Protein AF-A0A8T7FRT5-F1 (afdb_monomer)

Structure (mmCIF, N/CA/C/O backbone):
data_AF-A0A8T7FRT5-F1
#
_entry.id   AF-A0A8T7FRT5-F1
#
loop_
_atom_site.group_PDB
_atom_site.id
_atom_site.type_symbol
_atom_site.label_atom_id
_atom_site.label_alt_id
_atom_site.label_comp_id
_atom_site.label_asym_id
_atom_site.label_entity_id
_atom_site.label_seq_id
_atom_site.pdbx_PDB_ins_code
_atom_site.Cartn_x
_atom_site.Cartn_y
_atom_site.Cartn_z
_atom_site.occupancy
_atom_site.B_iso_or_equiv
_atom_site.auth_seq_id
_atom_site.auth_comp_id
_atom_site.auth_asym_id
_atom_site.auth_atom_id
_atom_site.pdbx_PDB_model_num
ATOM 1 N N . MET A 1 1 ? -1.775 10.132 24.425 1.00 54.16 1 MET A N 1
ATOM 2 C CA . MET A 1 1 ? -1.730 9.719 23.001 1.00 54.16 1 MET A CA 1
ATOM 3 C C . MET A 1 1 ? -1.359 8.247 22.867 1.00 54.16 1 MET A C 1
ATOM 5 O O . MET A 1 1 ? -2.049 7.553 22.145 1.00 54.16 1 MET A O 1
ATOM 9 N N . VAL A 1 2 ? -0.356 7.733 23.594 1.00 47.12 2 VAL A N 1
ATOM 10 C CA . VAL A 1 2 ? -0.276 6.289 23.901 1.00 47.12 2 VAL A CA 1
ATOM 11 C C . VAL A 1 2 ? -1.025 6.067 25.217 1.00 47.12 2 VAL A C 1
ATOM 13 O O . VAL A 1 2 ? -0.644 6.674 26.216 1.00 47.12 2 VAL A O 1
ATOM 16 N N . GLY A 1 3 ? -2.120 5.300 25.198 1.00 63.62 3 GLY A N 1
ATOM 17 C CA . GLY A 1 3 ? -2.920 4.982 26.395 1.00 63.62 3 GLY A CA 1
ATOM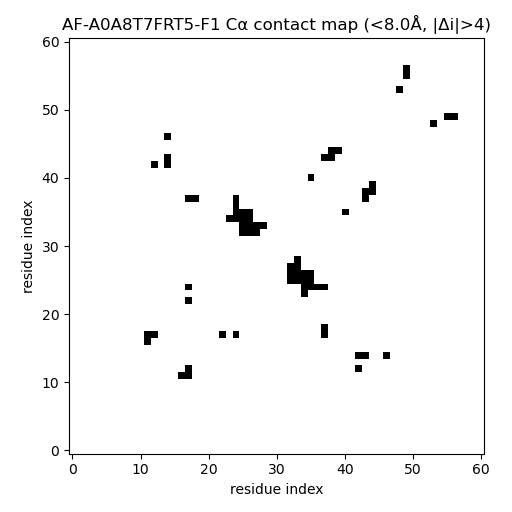 18 C C . GLY A 1 3 ? -4.443 5.133 26.267 1.00 63.62 3 GLY A C 1
ATOM 19 O O . GLY A 1 3 ? -5.145 4.760 27.196 1.00 63.62 3 GLY A O 1
ATOM 20 N N . GLU A 1 4 ? -4.957 5.631 25.140 1.00 63.22 4 GLU A N 1
ATOM 21 C CA . GLU A 1 4 ? -6.397 5.653 24.839 1.00 63.22 4 GLU A CA 1
ATOM 22 C C . GLU A 1 4 ? -6.655 4.813 23.583 1.00 63.22 4 GLU A C 1
ATOM 24 O O . GLU A 1 4 ? -5.809 4.792 22.685 1.00 63.22 4 GLU A O 1
ATOM 29 N N . GLU A 1 5 ? -7.781 4.093 23.531 1.00 79.19 5 GLU A N 1
ATOM 30 C CA . GLU A 1 5 ? -8.214 3.350 22.341 1.00 79.19 5 GLU A CA 1
ATOM 31 C C . GLU A 1 5 ? -8.358 4.318 21.159 1.00 79.19 5 GLU A C 1
ATOM 33 O O . GLU A 1 5 ? -9.348 5.034 21.030 1.00 79.19 5 GLU A O 1
ATOM 38 N N . ALA A 1 6 ? -7.335 4.368 20.307 1.00 85.50 6 ALA A N 1
ATOM 39 C CA . ALA A 1 6 ? -7.266 5.282 19.180 1.00 85.50 6 ALA A CA 1
ATOM 40 C C . ALA A 1 6 ? -7.228 4.507 17.864 1.00 85.50 6 ALA A C 1
ATOM 42 O O . ALA A 1 6 ? -6.539 3.495 17.730 1.00 85.50 6 ALA A O 1
ATOM 43 N N . GLN A 1 7 ? -7.945 5.028 16.873 1.00 90.12 7 GLN A N 1
ATOM 44 C CA . GLN A 1 7 ? -7.896 4.563 15.493 1.00 90.12 7 GLN A CA 1
ATOM 45 C C . GLN A 1 7 ? -7.251 5.646 14.630 1.00 90.12 7 GLN A C 1
ATOM 47 O O . GLN A 1 7 ? -7.549 6.831 14.781 1.00 90.12 7 GLN A O 1
ATOM 52 N N . PHE A 1 8 ? -6.367 5.237 13.720 1.00 92.25 8 PHE A N 1
ATOM 53 C CA . PHE A 1 8 ? -5.669 6.140 12.810 1.00 92.25 8 PHE A CA 1
ATOM 54 C C . PHE A 1 8 ? -6.103 5.873 11.372 1.00 92.25 8 PHE A C 1
ATOM 56 O O . PHE A 1 8 ? -6.113 4.729 10.924 1.00 92.25 8 PHE A O 1
ATOM 63 N N . VAL A 1 9 ? -6.402 6.945 10.640 1.00 95.19 9 VAL A N 1
ATOM 64 C CA . VAL A 1 9 ? -6.593 6.913 9.187 1.00 95.19 9 VAL A CA 1
ATOM 65 C C . VAL A 1 9 ? -5.421 7.652 8.558 1.00 95.19 9 VAL A C 1
ATOM 67 O O . VAL A 1 9 ? -5.200 8.828 8.841 1.00 95.19 9 VAL A O 1
ATOM 70 N N . ILE A 1 10 ? -4.646 6.953 7.730 1.00 95.75 10 ILE A N 1
ATOM 71 C CA . ILE A 1 10 ? -3.425 7.479 7.113 1.00 95.75 10 ILE A CA 1
ATOM 72 C C . ILE A 1 10 ? -3.563 7.359 5.595 1.00 95.75 10 ILE A C 1
ATOM 74 O O . ILE A 1 10 ? -3.657 6.256 5.065 1.00 95.75 10 ILE A O 1
ATOM 78 N N . ALA A 1 11 ? -3.538 8.490 4.888 1.00 96.00 11 ALA A N 1
ATOM 79 C CA . ALA A 1 11 ? -3.421 8.517 3.432 1.00 96.00 11 ALA A CA 1
ATOM 80 C C . ALA A 1 11 ? -1.934 8.537 3.053 1.00 96.00 11 ALA A C 1
ATOM 82 O O . ALA A 1 11 ? -1.221 9.494 3.358 1.00 96.00 11 ALA A O 1
ATOM 83 N N . THR A 1 12 ? -1.440 7.468 2.432 1.00 94.62 12 THR A N 1
ATOM 84 C CA . THR A 1 12 ? -0.020 7.341 2.085 1.00 94.62 12 THR A CA 1
ATOM 85 C C . THR A 1 12 ? 0.191 6.449 0.867 1.00 94.62 12 THR A C 1
ATOM 87 O O . THR A 1 12 ? -0.573 5.519 0.629 1.00 94.62 12 THR A O 1
ATOM 90 N N . HIS A 1 13 ? 1.264 6.719 0.124 1.00 92.44 13 HIS A N 1
ATOM 91 C CA . HIS A 1 13 ? 1.804 5.827 -0.908 1.00 92.44 13 HIS A CA 1
ATOM 92 C C . HIS A 1 13 ? 3.065 5.089 -0.440 1.00 92.44 13 HIS A C 1
ATOM 94 O O . HIS A 1 13 ? 3.655 4.342 -1.213 1.00 92.44 13 HIS A O 1
ATOM 100 N N . SER A 1 14 ? 3.518 5.315 0.801 1.00 93.19 14 SER A N 1
ATOM 101 C CA . SER A 1 14 ? 4.730 4.687 1.332 1.00 93.19 14 SER A CA 1
ATOM 102 C C . SER A 1 14 ? 4.504 3.187 1.545 1.00 93.19 14 SER A C 1
ATOM 104 O O . SER A 1 14 ? 3.715 2.826 2.426 1.00 93.19 14 SER A O 1
ATOM 106 N N . PRO A 1 15 ? 5.231 2.300 0.834 1.00 92.31 15 PRO A N 1
ATOM 107 C CA . PRO A 1 15 ? 5.126 0.856 1.044 1.00 92.31 15 PRO A CA 1
ATOM 108 C C . PRO A 1 15 ? 5.450 0.456 2.489 1.00 92.31 15 PRO A C 1
ATOM 110 O O . PRO A 1 15 ? 4.854 -0.462 3.036 1.00 92.31 15 PRO A O 1
ATOM 113 N N . ILE A 1 16 ? 6.346 1.198 3.147 1.00 92.69 16 ILE A N 1
ATOM 114 C CA . ILE A 1 16 ? 6.753 0.934 4.531 1.00 92.69 16 ILE A CA 1
ATOM 115 C C . ILE A 1 16 ? 5.571 1.089 5.493 1.00 92.69 16 ILE A C 1
ATOM 117 O O . ILE A 1 16 ? 5.374 0.247 6.364 1.00 92.69 16 ILE A O 1
ATOM 121 N N . LEU A 1 17 ? 4.774 2.151 5.339 1.00 94.12 17 LEU A N 1
ATOM 122 C CA . LEU A 1 17 ? 3.608 2.376 6.199 1.00 94.12 17 LEU A CA 1
ATOM 123 C C . LEU A 1 17 ? 2.452 1.437 5.846 1.00 94.12 17 LEU A C 1
ATOM 125 O O . LEU A 1 17 ? 1.754 0.966 6.737 1.00 94.12 17 LEU A O 1
ATOM 129 N N . LEU A 1 18 ? 2.277 1.125 4.561 1.00 95.12 18 LEU A N 1
ATOM 130 C CA . LEU A 1 18 ? 1.262 0.177 4.094 1.00 95.12 18 LEU A CA 1
ATOM 131 C C . LEU A 1 18 ? 1.526 -1.260 4.572 1.00 95.12 18 LEU A C 1
ATOM 133 O O . LEU A 1 18 ? 0.595 -2.052 4.656 1.00 95.12 18 LEU A O 1
ATOM 137 N N . ALA A 1 19 ? 2.770 -1.589 4.930 1.00 94.62 19 ALA A N 1
ATOM 138 C CA . ALA A 1 19 ? 3.144 -2.875 5.512 1.00 94.62 19 ALA A CA 1
ATOM 139 C C . ALA A 1 19 ? 2.848 -2.986 7.024 1.00 94.62 19 ALA A C 1
ATOM 141 O O . ALA A 1 19 ? 3.254 -3.970 7.648 1.00 94.62 19 ALA A O 1
ATOM 142 N N . PHE A 1 20 ? 2.185 -1.995 7.638 1.00 95.44 20 PHE A N 1
ATOM 143 C CA . PHE A 1 20 ? 1.905 -2.022 9.073 1.00 95.44 20 PHE A CA 1
ATOM 144 C C . PHE A 1 20 ? 1.068 -3.263 9.451 1.00 95.44 20 PHE A C 1
ATOM 146 O O . PHE A 1 20 ? 0.019 -3.506 8.845 1.00 95.44 20 PHE A O 1
ATOM 153 N N . PRO A 1 21 ? 1.495 -4.064 10.447 1.00 93.69 21 PRO A N 1
ATOM 154 C CA . PRO A 1 21 ? 0.807 -5.301 10.798 1.00 93.69 21 PRO A CA 1
ATOM 155 C C . PRO A 1 21 ? -0.660 -5.078 11.172 1.00 93.69 21 PRO A C 1
ATOM 157 O O . PRO A 1 21 ? -0.976 -4.258 12.030 1.00 93.69 21 PRO A O 1
ATOM 160 N N . GLY A 1 22 ? -1.557 -5.839 10.542 1.00 92.75 22 GLY A N 1
ATOM 161 C CA . GLY A 1 22 ? -2.996 -5.761 10.806 1.00 92.75 22 GLY A CA 1
ATOM 162 C C . GLY A 1 22 ? -3.686 -4.511 10.252 1.00 92.75 22 GLY A C 1
ATOM 163 O O . GLY A 1 22 ? -4.862 -4.309 10.542 1.00 92.75 22 GLY A O 1
ATOM 164 N N . ALA A 1 23 ? -2.998 -3.680 9.462 1.00 95.44 23 ALA A N 1
ATOM 165 C CA . ALA A 1 23 ? -3.631 -2.545 8.807 1.00 95.44 23 ALA A CA 1
ATOM 166 C C . ALA A 1 23 ? -4.655 -3.005 7.760 1.00 95.44 23 ALA A C 1
ATOM 168 O O . ALA A 1 23 ? -4.374 -3.873 6.931 1.00 95.44 23 ALA A O 1
ATOM 169 N N . GLN A 1 24 ? -5.823 -2.366 7.767 1.00 97.00 24 GLN A N 1
ATOM 170 C CA . GLN A 1 24 ? -6.754 -2.421 6.648 1.00 97.00 24 GLN A CA 1
ATOM 171 C C . GLN A 1 24 ? -6.278 -1.434 5.580 1.00 97.00 24 GLN A C 1
ATOM 173 O O . GLN A 1 24 ? -6.100 -0.247 5.858 1.00 97.00 24 GLN A O 1
ATOM 178 N N . ILE A 1 25 ? -6.067 -1.918 4.358 1.00 97.31 25 ILE A N 1
ATOM 179 C CA . ILE A 1 25 ? -5.590 -1.089 3.252 1.00 97.31 25 ILE A CA 1
ATOM 180 C C . ILE A 1 25 ? -6.763 -0.792 2.326 1.00 97.31 25 ILE A C 1
ATOM 182 O O . ILE A 1 25 ? -7.354 -1.698 1.741 1.00 97.31 25 ILE A O 1
ATOM 186 N N . LEU A 1 26 ? -7.074 0.494 2.178 1.00 96.88 26 LEU A N 1
ATOM 187 C CA . LEU A 1 26 ? -8.125 0.984 1.295 1.00 96.88 26 LEU A CA 1
ATOM 188 C C . LEU A 1 26 ? -7.502 1.711 0.104 1.00 96.88 26 LEU A C 1
ATOM 190 O O . LEU A 1 26 ? -6.768 2.686 0.270 1.00 96.88 26 LEU A O 1
ATOM 194 N N . GLN A 1 27 ? -7.816 1.249 -1.101 1.00 95.81 27 GLN A N 1
ATOM 195 C CA . GLN A 1 27 ? -7.392 1.858 -2.351 1.00 95.81 27 GLN A CA 1
ATOM 196 C C . GLN A 1 27 ? -8.536 2.660 -2.966 1.00 95.81 27 GLN A C 1
ATOM 198 O O . GLN A 1 27 ? -9.664 2.182 -3.089 1.00 95.81 27 GLN A O 1
ATOM 203 N N . PHE A 1 28 ? -8.213 3.876 -3.393 1.00 94.12 28 PHE A N 1
ATOM 204 C CA . PHE A 1 28 ? -9.089 4.730 -4.180 1.00 94.12 28 PHE A CA 1
ATOM 205 C C . PHE A 1 28 ? -8.790 4.46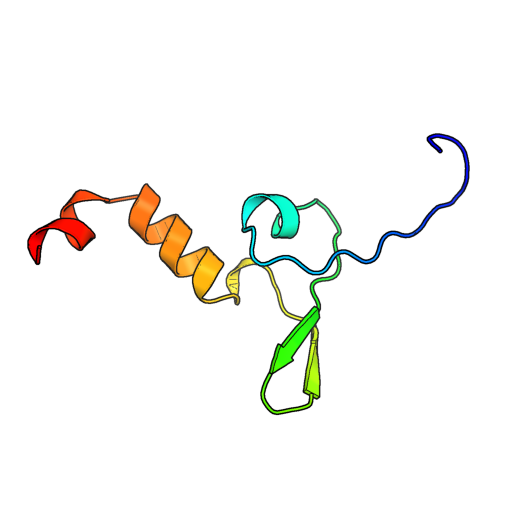3 -5.653 1.00 94.12 28 PHE A C 1
ATOM 207 O O . PHE A 1 28 ? -7.696 4.769 -6.126 1.00 94.12 28 PHE A O 1
ATOM 214 N N . GLN A 1 29 ? -9.739 3.867 -6.368 1.00 90.88 29 GLN A N 1
ATOM 215 C CA . GLN A 1 29 ? -9.583 3.531 -7.780 1.00 90.88 29 GLN A CA 1
ATOM 216 C C . GLN A 1 29 ? -10.935 3.617 -8.491 1.00 90.88 29 GLN A C 1
ATOM 218 O O . GLN A 1 29 ? -11.947 3.156 -7.968 1.00 90.88 29 GLN A O 1
ATOM 223 N N . ASP A 1 30 ? -10.952 4.227 -9.678 1.00 92.88 30 ASP A N 1
ATOM 224 C CA . ASP A 1 30 ? -12.140 4.352 -10.539 1.00 92.88 30 ASP A CA 1
ATOM 225 C C . ASP A 1 30 ? -13.366 4.969 -9.836 1.00 92.88 30 ASP A C 1
ATOM 227 O O . ASP A 1 30 ? -14.506 4.562 -10.049 1.00 92.88 30 ASP A O 1
ATOM 231 N N . GLY A 1 31 ? -13.133 5.943 -8.950 1.00 94.81 31 GLY A N 1
ATOM 232 C CA . GLY A 1 31 ? -14.194 6.594 -8.174 1.00 94.81 31 GLY A CA 1
ATOM 233 C C . GLY A 1 31 ? -14.799 5.729 -7.060 1.00 94.81 31 GLY A C 1
ATOM 234 O O . GLY A 1 31 ? -15.774 6.144 -6.438 1.00 94.81 31 GLY A O 1
ATOM 235 N N . ALA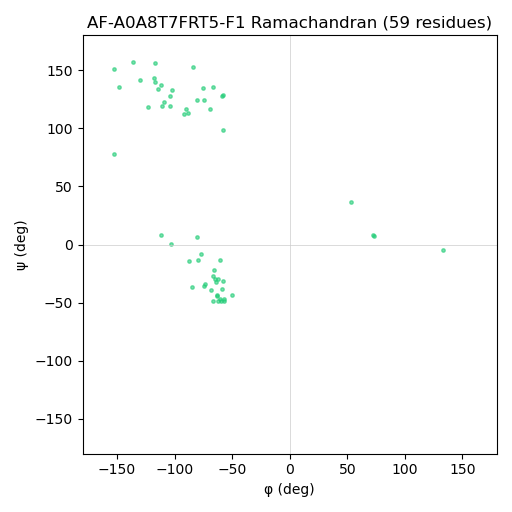 A 1 32 ? -14.226 4.557 -6.781 1.00 95.38 3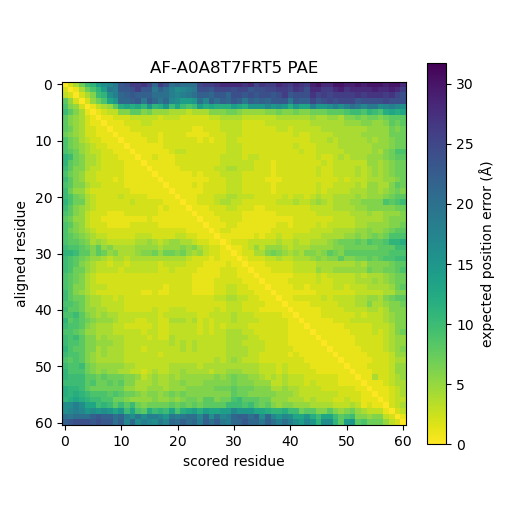2 ALA A N 1
ATOM 236 C CA . ALA A 1 32 ? -14.628 3.666 -5.700 1.00 95.38 32 ALA A CA 1
ATOM 237 C C . ALA A 1 32 ? -13.498 3.480 -4.675 1.00 95.38 32 ALA A C 1
ATOM 239 O O . ALA A 1 32 ? -12.315 3.630 -4.983 1.00 95.38 32 ALA A O 1
ATOM 240 N N . ILE A 1 33 ? -13.880 3.118 -3.449 1.00 96.25 33 ILE A N 1
ATOM 241 C CA . ILE A 1 33 ? -12.952 2.679 -2.404 1.00 96.25 33 ILE A CA 1
ATOM 242 C C . ILE A 1 33 ? -13.066 1.163 -2.301 1.00 96.25 33 ILE A C 1
ATOM 244 O O . ILE A 1 33 ? -14.172 0.632 -2.176 1.00 96.25 33 ILE A O 1
ATOM 248 N N . ARG A 1 34 ? -11.934 0.464 -2.371 1.00 95.88 34 ARG A N 1
ATOM 249 C CA . ARG A 1 34 ? -11.870 -0.995 -2.250 1.00 95.88 34 ARG A CA 1
ATOM 250 C C . ARG A 1 34 ? -10.808 -1.387 -1.243 1.00 95.88 34 ARG A C 1
ATOM 252 O O . ARG A 1 34 ? -9.748 -0.772 -1.189 1.00 95.88 34 ARG A O 1
ATOM 259 N N . GLU A 1 35 ? -11.095 -2.419 -0.466 1.00 96.62 35 GLU A N 1
ATOM 260 C CA . GLU A 1 35 ? -10.071 -3.057 0.349 1.00 96.62 35 GLU A CA 1
ATOM 261 C C . GLU A 1 35 ? -9.175 -3.918 -0.539 1.00 96.62 35 GLU A C 1
ATOM 263 O O . GLU A 1 35 ? -9.668 -4.646 -1.404 1.00 96.62 35 GLU A O 1
ATOM 268 N N . VAL A 1 36 ? -7.867 -3.810 -0.334 1.00 96.50 36 VAL A N 1
ATOM 269 C CA . VAL A 1 36 ? -6.854 -4.543 -1.097 1.00 96.50 36 VAL A CA 1
ATOM 270 C C . VAL A 1 36 ? -5.787 -5.090 -0.165 1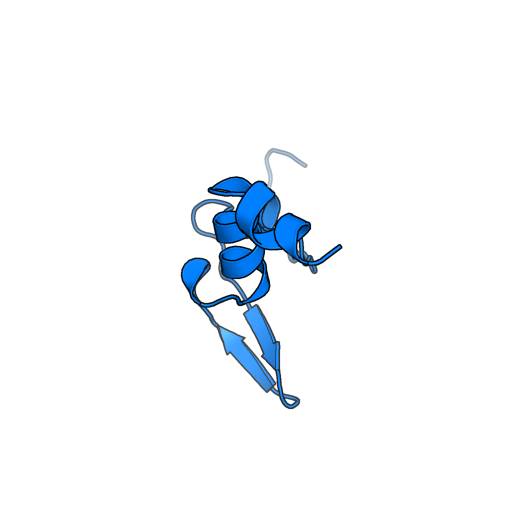.00 96.50 36 VAL A C 1
ATOM 272 O O . VAL A 1 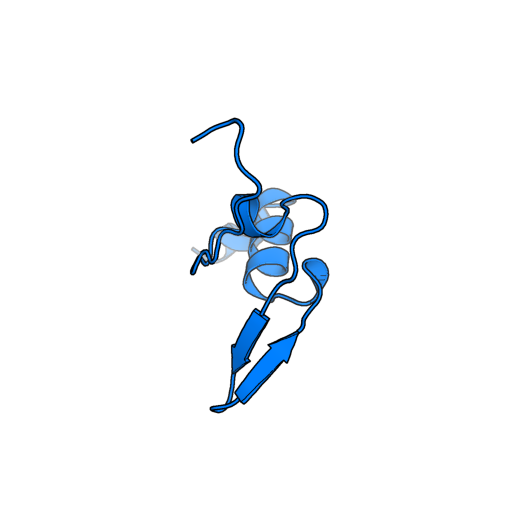36 ? -5.569 -4.585 0.934 1.00 96.50 36 VAL A O 1
ATOM 275 N N . LYS A 1 37 ? -5.082 -6.129 -0.598 1.00 96.38 37 LYS A N 1
ATOM 276 C CA . LYS A 1 37 ? -3.923 -6.650 0.127 1.00 96.38 37 LYS A CA 1
ATOM 277 C C . LYS A 1 37 ? -2.677 -5.859 -0.239 1.00 96.38 37 LYS A C 1
ATOM 279 O O . LYS A 1 37 ? -2.517 -5.399 -1.364 1.00 96.38 37 LYS A O 1
ATOM 284 N N . TYR A 1 38 ? -1.723 -5.811 0.686 1.00 95.50 38 TYR A N 1
ATOM 285 C CA . TYR A 1 38 ? -0.432 -5.150 0.480 1.00 95.50 38 TYR A CA 1
ATOM 286 C C . TYR A 1 38 ? 0.267 -5.574 -0.827 1.00 95.50 38 TYR A C 1
ATOM 288 O O . TYR A 1 38 ? 0.736 -4.735 -1.588 1.00 95.50 38 TYR A O 1
ATOM 296 N N . ASN A 1 39 ? 0.264 -6.876 -1.134 1.00 93.06 39 ASN A N 1
ATOM 297 C CA . ASN A 1 39 ? 0.914 -7.432 -2.328 1.00 93.06 39 ASN A CA 1
ATOM 298 C C . ASN A 1 39 ? 0.132 -7.208 -3.640 1.00 93.06 39 ASN A C 1
ATOM 300 O O . ASN A 1 39 ? 0.641 -7.528 -4.713 1.00 93.06 39 ASN A O 1
ATOM 304 N N . GLU A 1 40 ? -1.097 -6.695 -3.575 1.00 93.88 40 GLU A N 1
ATOM 305 C CA . GLU A 1 40 ? -1.909 -6.365 -4.757 1.00 93.88 40 GLU A CA 1
ATOM 306 C C . GLU A 1 40 ? -1.622 -4.940 -5.256 1.00 93.88 40 GLU A C 1
ATOM 308 O O . GLU A 1 40 ? -1.952 -4.597 -6.389 1.00 93.88 40 GLU A O 1
ATOM 313 N N . LEU A 1 41 ? -0.956 -4.116 -4.441 1.00 93.81 41 LEU A N 1
ATOM 314 C CA . LEU A 1 41 ? -0.598 -2.749 -4.794 1.00 93.81 41 LEU A CA 1
ATOM 315 C C . L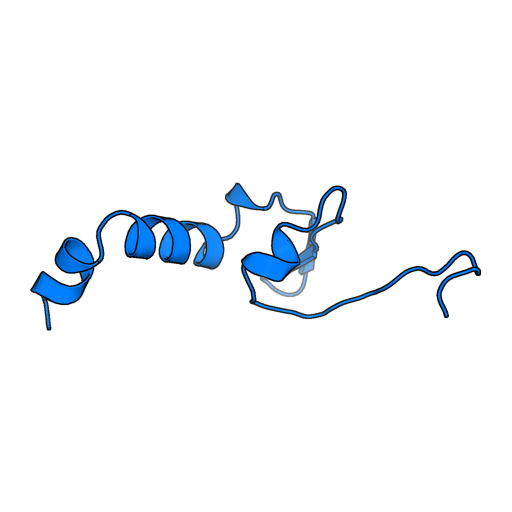EU A 1 41 ? 0.571 -2.712 -5.787 1.00 93.81 41 LEU A C 1
ATOM 317 O O . LEU A 1 41 ? 1.671 -3.196 -5.517 1.00 93.81 41 LEU A O 1
ATOM 321 N N . GLU A 1 42 ? 0.356 -2.050 -6.922 1.00 90.44 42 GLU A N 1
ATOM 322 C CA . GLU A 1 42 ? 1.355 -1.926 -7.990 1.00 90.44 42 GLU A CA 1
ATOM 323 C C . GLU A 1 42 ? 2.667 -1.298 -7.502 1.00 90.44 42 GLU A C 1
ATOM 325 O O . GLU A 1 42 ? 3.740 -1.855 -7.716 1.00 90.44 42 GLU A O 1
ATOM 330 N N . HIS A 1 43 ? 2.596 -0.174 -6.786 1.00 90.31 43 HIS A N 1
ATOM 331 C CA . HIS A 1 43 ? 3.781 0.538 -6.299 1.00 90.31 43 HIS A CA 1
ATOM 332 C C . HIS A 1 43 ? 4.560 -0.257 -5.242 1.00 90.31 43 HIS A C 1
ATOM 334 O O . HIS A 1 43 ? 5.776 -0.100 -5.135 1.00 90.31 43 HIS A O 1
ATOM 340 N N . VAL A 1 44 ? 3.893 -1.137 -4.489 1.00 93.31 44 VAL A N 1
ATOM 341 C CA . VAL A 1 44 ? 4.559 -2.080 -3.581 1.00 93.31 44 VAL A CA 1
ATOM 342 C 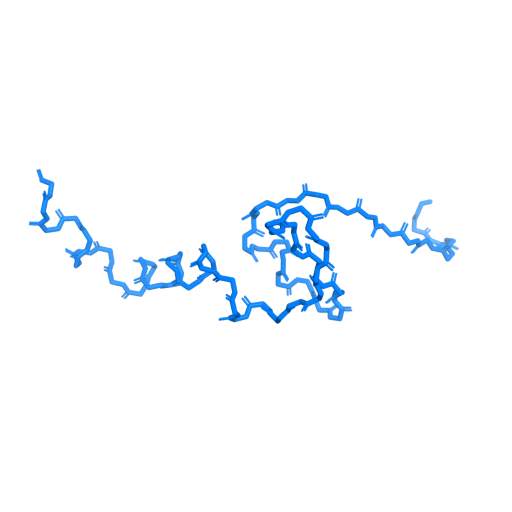C . VAL A 1 44 ? 5.364 -3.093 -4.387 1.00 93.31 44 VAL A C 1
ATOM 344 O O . VAL A 1 44 ? 6.541 -3.310 -4.102 1.00 93.31 44 VAL A O 1
ATOM 347 N N . ASN A 1 45 ? 4.746 -3.679 -5.414 1.00 92.12 45 ASN A N 1
ATOM 348 C CA . ASN A 1 45 ? 5.396 -4.653 -6.284 1.00 92.12 45 ASN A CA 1
ATOM 349 C C . ASN A 1 45 ? 6.581 -4.031 -7.031 1.00 92.12 45 ASN A C 1
ATOM 351 O O . ASN A 1 45 ? 7.688 -4.552 -6.945 1.00 92.12 45 ASN A O 1
ATOM 355 N N . LEU A 1 46 ? 6.383 -2.864 -7.646 1.00 91.06 46 LEU A N 1
ATOM 356 C CA . LEU A 1 46 ? 7.431 -2.119 -8.342 1.00 91.06 46 LEU A CA 1
ATOM 357 C C . LEU A 1 46 ? 8.614 -1.797 -7.422 1.00 91.06 46 LEU A C 1
ATOM 359 O O . LEU A 1 46 ? 9.765 -2.020 -7.786 1.00 91.06 46 LEU A O 1
ATOM 363 N N . THR A 1 47 ? 8.334 -1.296 -6.215 1.00 90.69 47 THR A N 1
ATOM 364 C CA . THR A 1 47 ? 9.381 -0.961 -5.240 1.00 90.69 47 THR A CA 1
ATOM 365 C C . THR A 1 47 ? 10.150 -2.208 -4.813 1.00 90.69 47 THR A C 1
ATOM 367 O O . THR A 1 47 ? 11.377 -2.181 -4.750 1.00 90.69 47 THR A O 1
ATOM 370 N N . ARG A 1 48 ? 9.453 -3.318 -4.543 1.00 91.75 48 ARG A N 1
ATOM 371 C CA . ARG A 1 48 ? 10.087 -4.594 -4.193 1.00 91.75 48 ARG A CA 1
ATOM 372 C C . ARG A 1 48 ? 10.992 -5.091 -5.318 1.00 91.75 48 ARG A C 1
ATOM 374 O O . ARG A 1 48 ? 12.124 -5.483 -5.048 1.00 91.75 48 ARG A O 1
ATOM 381 N N . ASP A 1 49 ? 10.505 -5.064 -6.551 1.00 92.12 49 ASP A N 1
ATOM 382 C CA . ASP A 1 49 ? 11.236 -5.575 -7.707 1.00 92.12 49 ASP A CA 1
ATOM 383 C C . ASP A 1 49 ? 12.465 -4.700 -8.011 1.00 92.12 49 ASP A C 1
ATOM 385 O O . ASP A 1 49 ? 13.551 -5.226 -8.265 1.00 92.12 49 ASP A O 1
ATOM 389 N N . PHE A 1 50 ? 12.338 -3.373 -7.876 1.00 92.12 50 PHE A N 1
ATOM 390 C CA . PHE A 1 50 ? 13.465 -2.442 -7.959 1.00 92.12 50 PHE A CA 1
ATOM 391 C C . PHE A 1 50 ? 14.521 -2.730 -6.889 1.00 92.12 50 PHE A C 1
ATOM 393 O O . PHE A 1 50 ? 15.699 -2.842 -7.210 1.00 92.12 50 PHE A O 1
ATOM 400 N N . LEU A 1 51 ? 14.119 -2.896 -5.624 1.00 92.56 51 LEU A N 1
ATOM 401 C CA . LEU A 1 51 ? 15.049 -3.203 -4.532 1.00 92.56 51 LEU A CA 1
ATOM 402 C C . LEU A 1 51 ? 15.728 -4.570 -4.701 1.00 92.56 51 LEU A C 1
ATOM 404 O O . LEU A 1 51 ? 16.859 -4.744 -4.253 1.00 92.56 51 LEU A O 1
ATOM 408 N N . ALA A 1 52 ? 15.061 -5.532 -5.344 1.00 94.88 52 ALA A N 1
ATOM 409 C CA . ALA A 1 52 ? 15.618 -6.853 -5.611 1.00 94.88 52 ALA A CA 1
ATOM 410 C C . ALA A 1 52 ? 16.681 -6.844 -6.723 1.00 94.88 52 ALA A C 1
ATOM 412 O O . ALA A 1 52 ? 17.624 -7.634 -6.668 1.00 94.88 52 ALA A O 1
ATOM 413 N N . ASN A 1 53 ? 16.539 -5.982 -7.736 1.00 94.81 53 ASN A N 1
ATOM 414 C CA . ASN A 1 53 ? 17.497 -5.876 -8.839 1.00 94.81 53 ASN A CA 1
ATOM 415 C C . ASN A 1 53 ? 17.512 -4.466 -9.464 1.00 94.81 53 ASN A C 1
ATOM 417 O O . ASN A 1 53 ? 16.973 -4.279 -10.559 1.00 94.81 53 ASN A O 1
ATOM 421 N N . PRO A 1 54 ? 18.160 -3.478 -8.820 1.00 94.06 54 PRO A N 1
ATOM 422 C CA . PRO A 1 54 ? 18.189 -2.104 -9.323 1.00 94.06 54 PRO A CA 1
ATOM 423 C C . PRO A 1 54 ? 18.799 -1.999 -10.728 1.00 94.06 54 PRO A C 1
ATOM 425 O O . PRO A 1 54 ? 18.281 -1.285 -11.586 1.00 94.06 54 PRO A O 1
ATOM 428 N N . ASP A 1 55 ? 19.847 -2.780 -11.008 1.00 94.19 55 ASP A N 1
ATOM 429 C CA . ASP A 1 55 ? 20.543 -2.776 -12.300 1.00 94.19 55 ASP A CA 1
ATOM 430 C C . ASP A 1 55 ? 19.633 -3.193 -13.464 1.00 94.19 55 ASP A C 1
ATOM 432 O O . ASP A 1 55 ? 19.836 -2.774 -14.600 1.00 94.19 55 ASP A O 1
ATOM 436 N N . ALA A 1 56 ? 18.623 -4.044 -13.238 1.00 90.12 56 ALA A N 1
ATOM 437 C CA . ALA A 1 56 ? 17.643 -4.390 -14.275 1.00 90.12 56 ALA A CA 1
ATOM 438 C C . ALA A 1 56 ? 16.793 -3.192 -14.719 1.00 90.12 56 ALA A C 1
ATOM 440 O O . ALA A 1 56 ? 16.442 -3.109 -15.894 1.00 90.12 56 ALA A O 1
ATOM 441 N N . PHE A 1 57 ? 16.513 -2.260 -13.810 1.00 87.75 57 PHE A N 1
ATOM 442 C CA . PHE A 1 57 ? 15.724 -1.062 -14.093 1.00 87.75 57 PHE A CA 1
ATOM 443 C C . PHE A 1 57 ? 16.581 0.064 -14.675 1.00 87.75 57 PHE A C 1
ATOM 445 O O . PHE A 1 57 ? 16.138 0.776 -15.571 1.00 87.75 57 PHE A O 1
ATOM 452 N N . LEU A 1 58 ? 17.824 0.198 -14.206 1.00 89.94 58 LEU A N 1
ATOM 453 C CA . LEU A 1 58 ? 18.741 1.251 -14.650 1.00 89.94 58 LEU A CA 1
ATOM 454 C C . LEU A 1 58 ? 19.417 0.948 -15.996 1.00 89.94 58 LEU A C 1
ATOM 456 O O . LEU A 1 58 ? 19.975 1.847 -16.607 1.00 89.94 58 LEU A O 1
ATOM 460 N N . ARG A 1 59 ? 19.339 -0.293 -16.494 1.00 82.38 59 ARG A N 1
ATOM 461 C CA . ARG A 1 59 ? 19.929 -0.726 -17.777 1.00 82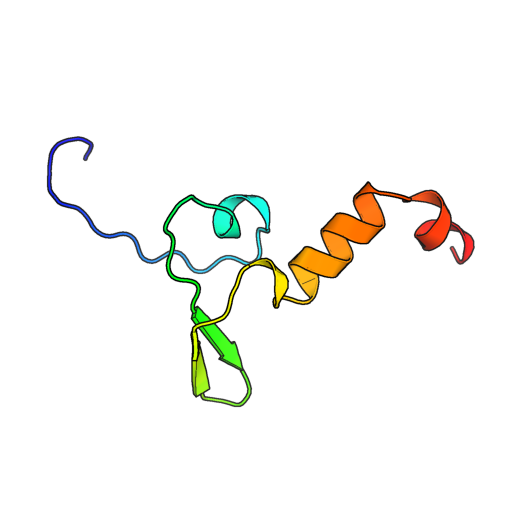.38 59 ARG A CA 1
ATOM 462 C C . ARG A 1 59 ? 19.408 0.009 -19.022 1.00 82.38 59 ARG A C 1
ATOM 464 O O . ARG A 1 59 ? 20.005 -0.140 -20.085 1.00 82.38 59 ARG A O 1
ATOM 471 N N . TYR A 1 60 ? 18.311 0.754 -18.900 1.00 63.91 60 TYR A N 1
ATOM 472 C CA . TYR A 1 60 ? 17.679 1.511 -19.987 1.00 63.91 60 TYR A CA 1
ATOM 473 C C . TYR A 1 60 ? 17.790 3.038 -19.820 1.00 63.91 60 TYR A C 1
ATOM 475 O O . TYR A 1 60 ? 17.150 3.770 -20.577 1.00 63.91 60 TYR A O 1
ATOM 483 N N . LEU A 1 61 ? 18.564 3.507 -18.834 1.00 61.03 61 LEU A N 1
ATOM 484 C CA . LEU A 1 61 ? 18.924 4.916 -18.632 1.00 61.03 61 LEU A CA 1
ATOM 485 C C . LEU A 1 61 ? 20.334 5.182 -19.167 1.00 61.03 61 LEU A C 1
ATOM 487 O O . LEU A 1 61 ? 20.532 6.286 -19.718 1.00 61.03 61 LEU A O 1
#

Foldseek 3Di:
DPPDPDDDDDDDPDLVVLPPPPDFDWDCDPNDIDTDHSVVDPSSVVVVVCVVPVCVVVVVD

Mean predicted aligned error: 5.38 Å

Nearest PDB structures (foldseek):
  6nr9-assembly1_6  TM=4.846E-01  e=5.729E+00  Homo sapiens
  2l6r-assembly1_A  TM=4.911E-01  e=8.644E+00  Lambdavirus lambda
  6nrb-assembly1_2  TM=3.757E-01  e=7.037E+00  Homo sapiens
  7aor-assembly1_z  TM=2.728E-01  e=9.914E+00  Trypanosoma cruzi strain CL Brener

Solvent-accessible surface area (backbone atoms only — not comparable to full-atom values): 4225 Å² total; per-residue (Å²): 125,89,88,60,101,74,86,84,88,82,91,76,89,51,56,76,67,64,62,41,86,90,62,85,45,75,44,81,54,94,94,42,79,43,81,54,56,68,86,72,35,64,70,42,47,53,52,52,52,41,74,74,42,51,66,76,69,54,74,83,113

Radius of gyration: 15.31 Å; Cα contacts (8 Å, |Δi|>4): 35; chains: 1; bounding box: 35×17×46 Å

Sequence (61 aa):
MVGEEAQFVIATHSPILLAFPGAQILQFQDGAIREVKYNELEHVNLTRDFLANPDAFLRYL

pLDDT: mean 89.69, std 10.86, range [47.12, 97.31]

Secondary structure (DSSP, 8-state):
--SS----------HHHHT-TTPPPEEEETTEEEE--GGG-HHHHHHHHHHH-HHHHHTT-